Protein AF-A0A969LGE0-F1 (afdb_monomer)

Structure (mmCIF, N/CA/C/O backbone):
data_AF-A0A969LGE0-F1
#
_entry.id   AF-A0A969LGE0-F1
#
loop_
_atom_site.group_PDB
_atom_site.id
_atom_site.type_symbol
_atom_site.label_atom_id
_atom_site.label_alt_id
_atom_site.label_comp_id
_atom_site.label_asym_id
_atom_site.label_entity_id
_atom_site.label_seq_id
_atom_site.pdbx_PDB_ins_code
_atom_site.Cartn_x
_atom_site.Cartn_y
_atom_site.Cartn_z
_atom_site.occupancy
_atom_site.B_iso_or_equiv
_atom_site.auth_seq_id
_atom_site.auth_comp_id
_atom_site.auth_asym_id
_atom_site.auth_atom_id
_atom_site.p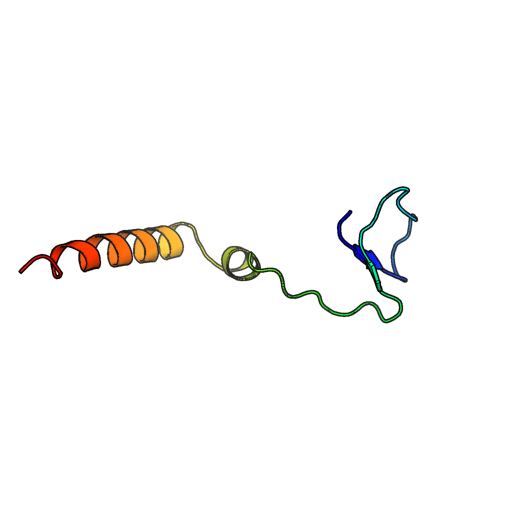dbx_PDB_model_num
ATOM 1 N N . MET A 1 1 ? 3.880 6.516 -8.863 1.00 84.38 1 MET A N 1
ATOM 2 C CA . MET A 1 1 ? 3.461 5.338 -8.062 1.00 84.38 1 MET A CA 1
ATOM 3 C C . MET A 1 1 ? 4.542 5.067 -7.029 1.00 84.38 1 MET A C 1
ATOM 5 O O . MET A 1 1 ? 5.697 5.265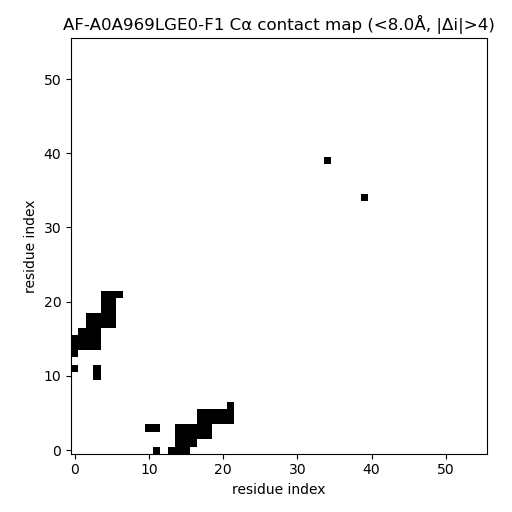 -7.363 1.00 84.38 1 MET A O 1
ATOM 9 N N . LEU A 1 2 ? 4.230 4.675 -5.790 1.00 94.94 2 LEU A N 1
ATOM 10 C CA . LEU A 1 2 ? 5.295 4.3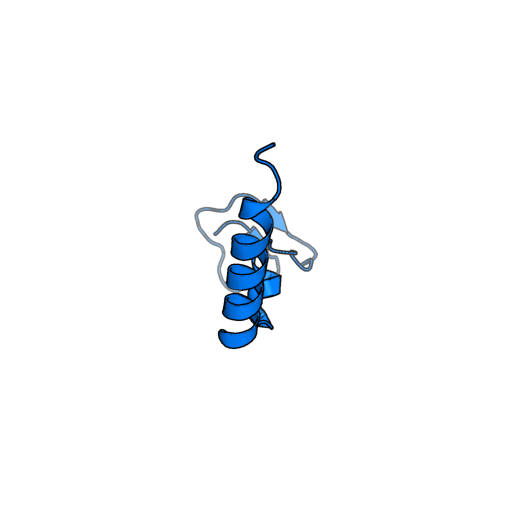45 -4.824 1.00 94.94 2 LEU A CA 1
ATOM 11 C C . LEU A 1 2 ? 5.941 2.990 -5.155 1.00 94.94 2 LEU A C 1
ATOM 13 O O . LEU A 1 2 ? 7.164 2.874 -5.170 1.00 94.94 2 LEU A O 1
ATOM 17 N N . TRP A 1 3 ? 5.127 2.010 -5.549 1.00 96.56 3 TRP A N 1
ATOM 18 C CA . TRP A 1 3 ? 5.578 0.666 -5.905 1.00 96.56 3 TRP A CA 1
ATOM 19 C C . TRP A 1 3 ? 5.169 0.296 -7.330 1.00 96.56 3 TRP A C 1
ATOM 21 O O . TRP A 1 3 ? 4.057 0.600 -7.759 1.00 96.56 3 TRP A O 1
ATOM 31 N N . TYR A 1 4 ? 6.068 -0.379 -8.041 1.00 97.62 4 TYR A N 1
ATOM 32 C CA . TYR A 1 4 ? 5.812 -1.053 -9.315 1.00 97.62 4 TYR A CA 1
ATOM 33 C C . TYR A 1 4 ? 5.867 -2.561 -9.044 1.00 97.62 4 TYR A C 1
ATOM 35 O O . TYR A 1 4 ? 6.879 -3.054 -8.556 1.00 97.62 4 TYR A O 1
ATOM 43 N N . LYS A 1 5 ? 4.767 -3.284 -9.268 1.00 96.88 5 LYS A N 1
ATOM 44 C CA . LYS A 1 5 ? 4.672 -4.732 -9.011 1.00 96.88 5 LYS A CA 1
ATOM 45 C C . LYS A 1 5 ? 4.808 -5.519 -10.312 1.00 96.88 5 LYS A C 1
ATOM 47 O O . LYS A 1 5 ? 4.369 -5.017 -11.344 1.00 96.88 5 LYS A O 1
ATOM 52 N N . ASP A 1 6 ? 5.342 -6.733 -10.260 1.00 97.25 6 ASP A N 1
ATOM 53 C CA . ASP A 1 6 ? 5.472 -7.616 -11.431 1.00 97.25 6 ASP A CA 1
ATOM 54 C C . ASP A 1 6 ? 4.125 -7.894 -12.120 1.00 97.25 6 ASP A C 1
ATOM 56 O O . ASP A 1 6 ? 4.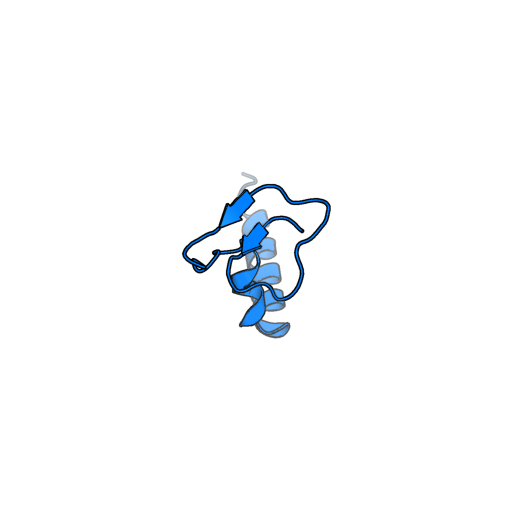027 -7.896 -13.342 1.00 97.25 6 ASP A O 1
ATOM 60 N N . CYS A 1 7 ? 3.042 -7.976 -11.344 1.00 96.12 7 CYS A N 1
ATOM 61 C CA . CYS A 1 7 ? 1.687 -8.131 -11.872 1.00 96.12 7 CYS A CA 1
ATOM 62 C C . CYS A 1 7 ? 1.087 -6.862 -12.515 1.00 96.12 7 CYS A C 1
ATOM 64 O O . CYS A 1 7 ? -0.071 -6.881 -12.938 1.00 96.1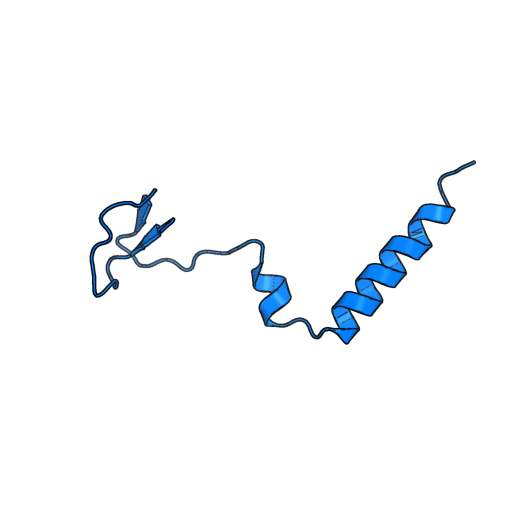2 7 CYS A O 1
ATOM 66 N N . SER A 1 8 ? 1.816 -5.740 -12.570 1.00 96.50 8 SER A N 1
ATOM 67 C CA . SER A 1 8 ? 1.293 -4.492 -13.140 1.00 96.50 8 SER A CA 1
ATOM 68 C C . SER A 1 8 ? 1.164 -4.604 -14.658 1.00 96.50 8 SER A C 1
ATOM 70 O O . SER A 1 8 ? 2.127 -4.903 -15.355 1.00 96.50 8 SER A O 1
ATOM 72 N N . VAL A 1 9 ? -0.012 -4.271 -15.189 1.00 97.25 9 VAL A N 1
ATOM 73 C CA . VAL A 1 9 ? -0.278 -4.296 -16.642 1.00 97.25 9 VAL A CA 1
ATOM 74 C C . VAL A 1 9 ? 0.501 -3.211 -17.398 1.00 97.25 9 VAL A C 1
ATOM 76 O O . VAL A 1 9 ? 0.800 -3.360 -18.579 1.00 97.25 9 VAL A O 1
ATOM 79 N N . VAL A 1 10 ? 0.838 -2.110 -16.723 1.00 96.81 10 VAL A N 1
ATOM 80 C CA . VAL A 1 10 ? 1.573 -0.980 -17.300 1.00 96.81 10 VAL A CA 1
ATOM 81 C C . VAL A 1 10 ? 2.761 -0.649 -16.410 1.00 96.81 10 VAL A C 1
ATOM 83 O O . VAL A 1 10 ? 2.615 -0.512 -15.193 1.00 96.81 10 VAL A O 1
ATOM 86 N N . LYS A 1 11 ? 3.933 -0.476 -17.026 1.00 97.06 11 LYS A N 1
ATOM 87 C CA . LYS A 1 11 ? 5.129 0.026 -16.349 1.00 97.06 11 LYS A CA 1
ATOM 88 C C . LYS A 1 11 ? 5.017 1.549 -16.179 1.00 97.06 11 LYS A C 1
ATOM 90 O O . LYS A 1 11 ? 4.963 2.245 -17.190 1.00 97.06 11 LYS A O 1
ATOM 95 N N . PRO A 1 12 ? 5.006 2.084 -14.945 1.00 96.75 12 PRO A N 1
ATOM 96 C CA . PRO A 1 12 ? 5.018 3.526 -14.728 1.00 96.75 12 PRO A CA 1
ATOM 97 C C . PRO A 1 12 ? 6.400 4.116 -15.042 1.00 96.75 12 PRO A C 1
ATOM 99 O O . PRO A 1 12 ? 7.422 3.493 -14.749 1.00 96.75 12 PRO A O 1
ATOM 102 N N . ASP A 1 13 ? 6.438 5.349 -15.553 1.00 97.75 13 ASP A N 1
ATOM 103 C CA . ASP A 1 13 ? 7.694 6.067 -15.831 1.00 97.75 13 ASP A CA 1
ATOM 104 C C . ASP A 1 13 ? 8.481 6.405 -14.554 1.00 97.75 13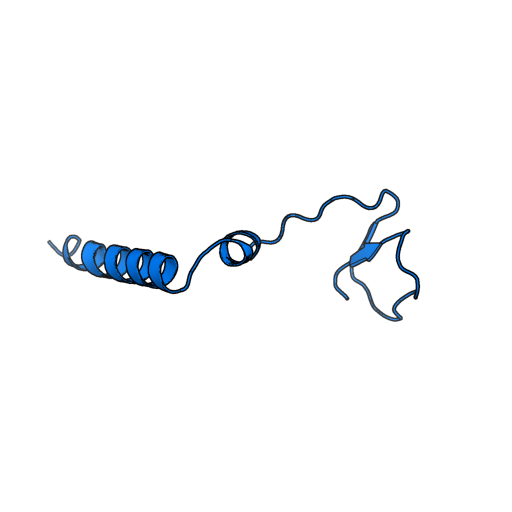 ASP A C 1
ATOM 106 O O . ASP A 1 13 ? 9.709 6.468 -14.571 1.00 97.75 13 ASP A O 1
ATOM 110 N N . TYR A 1 14 ? 7.778 6.574 -13.426 1.00 97.81 14 TYR A N 1
ATOM 111 C CA . TYR A 1 14 ? 8.368 6.897 -12.127 1.00 97.81 14 TYR A CA 1
ATOM 112 C C . TYR A 1 14 ? 7.791 6.028 -11.001 1.00 97.81 14 TYR A C 1
ATOM 114 O O . TYR A 1 14 ? 6.575 6.014 -10.746 1.00 97.81 14 TYR A O 1
ATOM 122 N N . TYR A 1 15 ? 8.689 5.345 -10.288 1.00 97.44 15 TYR A N 1
ATOM 123 C CA . TYR A 1 15 ? 8.399 4.558 -9.092 1.00 97.44 15 TYR A CA 1
ATOM 124 C C . TYR A 1 15 ? 9.584 4.551 -8.120 1.00 97.44 15 TYR A C 1
ATOM 126 O O . TYR A 1 15 ? 10.718 4.789 -8.528 1.00 97.44 15 TYR A O 1
ATOM 134 N N . VAL A 1 16 ? 9.325 4.284 -6.835 1.00 97.38 16 VAL A N 1
ATOM 135 C CA . VAL A 1 16 ? 10.384 4.229 -5.809 1.00 97.38 16 VAL A CA 1
ATOM 136 C C . VAL A 1 16 ? 10.993 2.831 -5.732 1.00 97.38 16 VAL A C 1
ATOM 138 O O . VAL A 1 16 ? 12.211 2.687 -5.665 1.00 97.38 16 VAL A O 1
ATOM 141 N N . THR A 1 17 ? 10.165 1.783 -5.764 1.00 96.81 17 THR A N 1
ATOM 142 C CA . THR A 1 17 ? 10.634 0.395 -5.624 1.00 96.81 1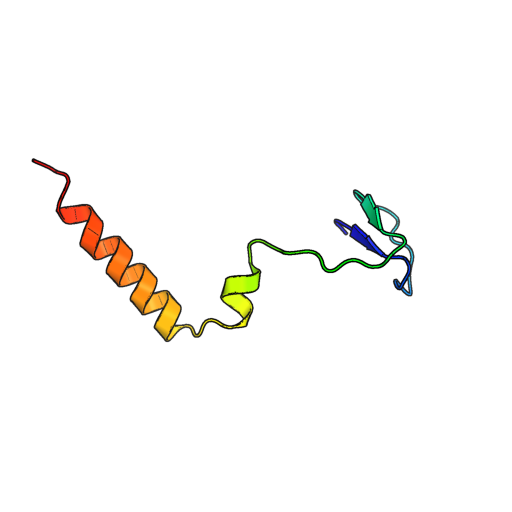7 THR A CA 1
ATOM 143 C C . THR A 1 17 ? 9.900 -0.557 -6.567 1.00 96.81 17 THR A C 1
ATOM 145 O O . THR A 1 17 ? 8.676 -0.483 -6.694 1.00 96.81 17 THR A O 1
ATOM 148 N N . TYR A 1 18 ? 10.649 -1.455 -7.218 1.00 97.56 18 TYR A N 1
ATOM 149 C CA . TYR A 1 18 ? 10.096 -2.585 -7.969 1.00 97.56 18 TYR A CA 1
ATOM 150 C C . TYR A 1 18 ? 9.943 -3.809 -7.064 1.00 97.56 18 TYR A C 1
ATOM 152 O O . TYR A 1 18 ? 10.847 -4.104 -6.284 1.00 97.56 18 TYR A O 1
ATOM 160 N N . LEU A 1 19 ? 8.821 -4.517 -7.173 1.00 97.75 19 LEU A N 1
ATOM 161 C CA . LEU A 1 19 ? 8.477 -5.659 -6.333 1.00 97.75 19 LEU A CA 1
ATOM 162 C C . LEU A 1 19 ? 8.202 -6.903 -7.202 1.00 97.75 19 LEU A C 1
ATOM 164 O O . LEU A 1 19 ? 7.082 -7.038 -7.708 1.00 97.75 19 LEU A O 1
ATOM 168 N N . PRO A 1 20 ? 9.193 -7.804 -7.370 1.00 96.88 20 PRO A N 1
ATOM 169 C CA . PRO A 1 20 ? 9.086 -8.953 -8.272 1.00 96.88 20 PRO A CA 1
ATOM 170 C C . PRO A 1 20 ? 8.083 -10.014 -7.788 1.00 96.88 20 PRO A C 1
ATOM 172 O O . PRO A 1 20 ? 7.346 -10.573 -8.587 1.00 96.88 20 PRO A O 1
ATOM 175 N N . ASP A 1 21 ? 7.985 -10.242 -6.476 1.00 97.44 21 ASP A N 1
ATOM 176 C CA . ASP A 1 21 ? 7.153 -11.323 -5.915 1.00 97.44 21 ASP A CA 1
ATOM 177 C C . ASP A 1 21 ? 5.726 -10.884 -5.552 1.00 97.44 21 ASP A C 1
ATOM 179 O O . ASP A 1 21 ? 4.985 -11.612 -4.896 1.00 97.44 21 ASP A O 1
ATOM 183 N N . ASN A 1 22 ? 5.327 -9.672 -5.950 1.00 94.06 22 ASN A N 1
ATOM 184 C CA . ASN A 1 22 ? 4.002 -9.107 -5.677 1.00 94.06 22 ASN A CA 1
ATOM 185 C C . ASN A 1 22 ? 3.559 -9.186 -4.194 1.00 94.06 22 ASN A C 1
ATOM 187 O O . ASN A 1 22 ? 2.410 -9.553 -3.930 1.00 94.06 22 ASN A O 1
ATOM 191 N N . PRO A 1 23 ? 4.404 -8.809 -3.212 1.00 96.50 23 PRO A N 1
ATOM 192 C CA . PRO A 1 23 ? 4.039 -8.915 -1.808 1.00 96.50 23 PRO A CA 1
ATOM 193 C C . PRO A 1 23 ? 2.825 -8.035 -1.476 1.00 96.50 23 PRO A C 1
ATOM 195 O O . PRO A 1 23 ? 2.549 -7.014 -2.133 1.00 96.50 23 PRO A O 1
ATOM 198 N N . TRP A 1 24 ? 2.110 -8.419 -0.417 1.00 94.50 24 TRP A N 1
ATOM 199 C CA . TRP A 1 24 ? 1.168 -7.522 0.242 1.00 94.50 24 TRP A CA 1
ATOM 200 C C . TRP A 1 24 ? 1.938 -6.353 0.864 1.00 94.50 24 TRP A C 1
ATOM 202 O O . TRP A 1 24 ? 2.994 -6.550 1.464 1.00 94.50 24 TRP A O 1
ATOM 212 N N . ILE A 1 25 ? 1.439 -5.130 0.685 1.00 94.44 25 ILE A N 1
ATOM 213 C CA . ILE A 1 25 ? 2.109 -3.924 1.177 1.00 94.44 25 ILE A CA 1
ATOM 214 C C . ILE A 1 25 ? 1.227 -3.320 2.256 1.00 94.44 25 ILE A C 1
ATOM 216 O O . ILE A 1 25 ? 0.309 -2.577 1.927 1.00 94.44 25 ILE A O 1
ATOM 220 N N . HIS A 1 26 ? 1.556 -3.606 3.514 1.00 94.12 26 HIS A N 1
ATOM 221 C CA . HIS A 1 26 ? 0.845 -3.043 4.655 1.00 94.12 26 HIS A CA 1
ATOM 222 C C . HIS A 1 26 ? 0.950 -1.516 4.675 1.00 94.12 26 HIS A C 1
ATOM 224 O O . HIS A 1 26 ? 2.027 -0.967 4.924 1.00 94.12 26 HIS A O 1
ATOM 230 N N . GLN A 1 27 ? -0.154 -0.829 4.380 1.00 93.69 27 GLN A N 1
ATOM 231 C CA . GLN A 1 27 ? -0.224 0.631 4.454 1.00 93.69 27 GLN A CA 1
ATOM 232 C C . GLN A 1 27 ? -0.684 1.092 5.841 1.00 93.69 27 GLN A C 1
ATOM 234 O O . GLN A 1 27 ? -1.558 0.473 6.446 1.00 93.69 27 GLN A O 1
ATOM 239 N N . PRO A 1 28 ? -0.207 2.253 6.322 1.00 93.19 28 PRO A N 1
ATOM 240 C CA . PRO A 1 28 ? -0.677 2.828 7.585 1.00 93.19 28 PRO A CA 1
ATOM 241 C C . PRO A 1 28 ? -2.168 3.214 7.568 1.00 93.19 28 PRO A C 1
ATOM 243 O O . PRO A 1 28 ? -2.738 3.490 8.619 1.00 93.19 28 PRO A O 1
ATOM 246 N N . PHE A 1 29 ? -2.807 3.238 6.394 1.00 93.06 29 PHE A N 1
ATOM 247 C CA . PHE A 1 29 ? -4.216 3.596 6.221 1.00 93.06 29 PHE A CA 1
ATOM 248 C C . PHE A 1 29 ? -5.168 2.390 6.200 1.00 93.06 29 PHE A C 1
ATOM 250 O O . PHE A 1 29 ? -6.376 2.608 6.194 1.00 93.06 29 PHE A O 1
ATOM 257 N N . GLU A 1 30 ? -4.662 1.148 6.218 1.00 94.38 30 GLU A N 1
ATOM 258 C CA . GLU A 1 30 ? -5.485 -0.079 6.135 1.00 94.38 30 GLU A CA 1
ATOM 259 C C . GLU A 1 30 ? -6.563 -0.142 7.223 1.00 94.38 30 GLU A C 1
ATOM 261 O O . GLU A 1 30 ? -7.669 -0.619 6.991 1.00 94.38 30 GLU A O 1
ATOM 266 N N . TYR A 1 31 ? -6.284 0.421 8.402 1.00 91.00 31 TYR A N 1
ATOM 267 C CA . TYR A 1 31 ? -7.258 0.524 9.489 1.00 91.00 31 TYR A CA 1
ATOM 268 C C . TYR A 1 31 ? -8.564 1.216 9.062 1.00 91.00 31 TYR A C 1
ATOM 270 O O . TYR A 1 31 ? -9.648 0.811 9.480 1.00 91.00 31 TYR A O 1
ATOM 278 N N . TYR A 1 32 ? -8.477 2.242 8.212 1.00 92.88 32 TYR A N 1
ATOM 279 C CA . TYR A 1 32 ? -9.645 3.009 7.785 1.00 92.88 32 TYR A CA 1
ATOM 280 C C . TYR A 1 32 ? -10.497 2.285 6.736 1.00 92.88 32 TYR A C 1
ATOM 282 O O . TYR A 1 32 ? -11.636 2.688 6.524 1.00 92.88 32 TYR A O 1
ATOM 290 N N . GLU A 1 33 ? -9.993 1.224 6.098 1.00 93.50 33 GLU A N 1
ATOM 291 C CA . GLU A 1 33 ? -10.758 0.457 5.102 1.00 93.50 33 GLU A CA 1
ATOM 292 C C . GLU A 1 33 ? -11.924 -0.314 5.732 1.00 93.50 33 GLU A C 1
ATOM 294 O O . GLU A 1 33 ? -12.950 -0.542 5.090 1.00 93.50 33 GLU A O 1
ATOM 299 N N . HIS A 1 34 ? -11.778 -0.695 7.002 1.00 91.81 34 HIS A N 1
ATOM 300 C CA . HIS A 1 34 ? -12.778 -1.457 7.750 1.00 91.81 34 HIS A CA 1
ATOM 301 C C . HIS A 1 34 ? -13.506 -0.633 8.813 1.00 91.81 34 HIS A C 1
ATOM 303 O O . HIS A 1 34 ? -14.483 -1.113 9.384 1.00 91.81 34 HIS A O 1
ATOM 309 N N . ALA A 1 35 ? -13.052 0.591 9.081 1.00 93.56 35 ALA A N 1
ATOM 310 C CA . ALA A 1 35 ? -13.638 1.444 10.102 1.00 93.56 35 ALA A CA 1
ATOM 311 C C . ALA A 1 35 ? -14.835 2.237 9.556 1.00 93.56 35 ALA A C 1
ATOM 313 O O . ALA A 1 35 ? -14.757 2.907 8.523 1.00 93.56 35 ALA A O 1
ATOM 314 N N . SER A 1 36 ? -15.945 2.224 10.289 1.00 95.44 36 SER A N 1
ATOM 315 C CA . SER A 1 36 ? -17.088 3.087 10.003 1.00 95.44 36 SER A CA 1
ATOM 316 C C . SER A 1 36 ? -16.856 4.517 10.518 1.00 95.44 36 SER A C 1
ATOM 318 O O . SER A 1 36 ? -16.155 4.725 11.516 1.00 95.44 36 SER A O 1
ATOM 320 N N . PRO A 1 37 ? -17.513 5.533 9.923 1.00 95.00 37 PRO A N 1
ATOM 321 C CA . PRO A 1 37 ? -17.441 6.902 10.434 1.00 95.00 37 PRO A CA 1
ATOM 322 C C . PRO A 1 37 ? -17.839 7.030 11.914 1.00 95.00 37 PRO A C 1
ATOM 324 O O . PRO A 1 37 ? -17.278 7.857 12.629 1.00 95.00 37 PRO A O 1
ATOM 327 N N . ALA A 1 38 ? -18.781 6.205 12.387 1.00 96.06 38 ALA A N 1
ATOM 328 C CA . ALA A 1 38 ? -19.232 6.211 13.778 1.00 96.06 38 ALA A CA 1
ATOM 329 C C . ALA A 1 38 ? -18.151 5.702 14.747 1.00 96.06 38 ALA A C 1
ATOM 331 O O . ALA A 1 38 ? -17.941 6.311 15.796 1.00 96.06 38 ALA A O 1
ATOM 332 N N . GLU A 1 39 ? -17.435 4.632 14.391 1.00 95.62 39 GLU A N 1
ATOM 333 C CA . GLU A 1 39 ? -16.327 4.090 15.193 1.00 95.62 39 GLU A CA 1
ATOM 334 C C . GLU A 1 39 ? -15.161 5.076 15.267 1.00 95.62 39 GLU A C 1
ATOM 336 O O . GLU A 1 39 ? -14.634 5.336 16.350 1.00 95.62 39 GLU A O 1
ATOM 341 N N . ILE A 1 40 ? -14.813 5.698 14.136 1.00 94.75 40 ILE A N 1
ATOM 342 C CA . ILE A 1 40 ? -13.773 6.732 14.084 1.00 94.75 40 ILE A CA 1
ATOM 343 C C . ILE A 1 40 ? -14.180 7.938 14.944 1.00 94.75 40 ILE A C 1
ATOM 345 O O . ILE A 1 40 ? -13.370 8.442 15.724 1.00 94.75 40 ILE A O 1
ATOM 349 N N . ALA A 1 41 ? -15.437 8.390 14.856 1.00 94.81 41 ALA A N 1
ATOM 350 C CA . ALA A 1 41 ? -15.940 9.492 15.675 1.00 94.81 41 ALA A CA 1
ATOM 351 C C . ALA A 1 41 ? -15.923 9.154 17.176 1.00 94.81 41 ALA A C 1
ATOM 353 O O . ALA A 1 41 ? -15.547 9.996 17.994 1.00 94.81 41 ALA A O 1
ATOM 354 N N . ALA A 1 42 ? -16.284 7.924 17.552 1.00 95.25 42 ALA A N 1
ATOM 355 C CA . ALA A 1 42 ? -16.202 7.454 18.932 1.00 95.25 42 ALA A CA 1
ATOM 356 C C . ALA A 1 42 ? -14.748 7.434 19.437 1.00 95.25 42 ALA A C 1
ATOM 358 O O . ALA A 1 42 ? -14.467 7.973 20.510 1.00 95.25 42 ALA A O 1
ATOM 359 N N . GLN A 1 43 ? -13.814 6.899 18.641 1.00 92.19 43 GLN A N 1
ATOM 360 C CA . GLN A 1 43 ? -12.383 6.894 18.952 1.00 92.19 43 GLN A CA 1
ATOM 361 C C . GLN A 1 43 ? -11.847 8.322 19.129 1.00 92.19 43 GLN A C 1
ATOM 363 O O . GLN A 1 43 ? -11.211 8.618 20.141 1.00 92.19 43 GLN A O 1
ATOM 368 N N . TYR A 1 44 ? -12.166 9.229 18.205 1.00 93.69 44 TYR A N 1
ATOM 369 C CA . TYR A 1 44 ? -11.7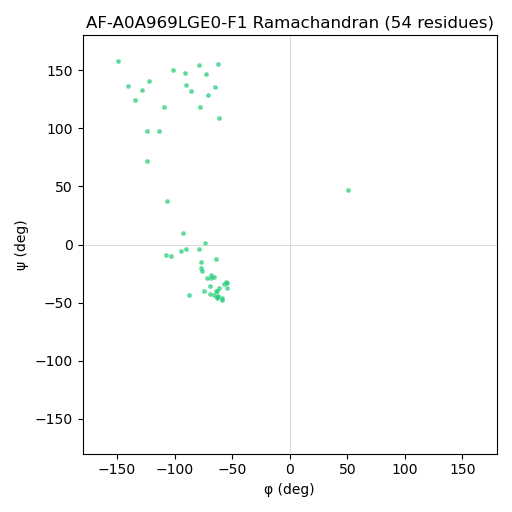68 10.634 18.286 1.00 93.69 44 TYR A CA 1
ATOM 370 C C . TYR A 1 44 ? -12.295 11.315 19.559 1.00 93.69 44 TYR A C 1
ATOM 372 O O . TYR A 1 44 ? -11.541 11.972 20.279 1.00 93.69 44 TYR A O 1
ATOM 380 N N . ASN A 1 45 ? -13.576 11.114 19.880 1.00 94.25 45 ASN A N 1
ATOM 381 C CA . ASN A 1 45 ? -14.184 11.673 21.086 1.00 94.25 45 ASN A CA 1
ATOM 382 C C . ASN A 1 45 ? -13.551 11.107 22.367 1.00 94.25 45 ASN A C 1
ATOM 384 O O . ASN A 1 45 ? -13.296 11.873 23.298 1.00 94.25 45 ASN A O 1
ATOM 388 N N . SER A 1 46 ? -13.242 9.805 22.397 1.00 91.31 46 SER A N 1
ATOM 389 C CA . SER A 1 46 ? -12.549 9.175 23.529 1.00 91.31 46 SER A CA 1
ATOM 390 C C . SER A 1 46 ? -11.137 9.741 23.735 1.00 91.31 46 SER A C 1
ATOM 392 O O . SER A 1 46 ? -10.793 10.139 24.850 1.00 91.31 46 SER A O 1
ATOM 394 N N . ALA A 1 47 ? -10.356 9.901 22.660 1.00 88.69 47 ALA A N 1
ATOM 395 C CA . ALA A 1 47 ? -9.017 10.488 22.711 1.00 88.69 47 ALA A CA 1
ATOM 396 C C . ALA A 1 47 ? -9.045 11.938 23.226 1.00 88.69 47 ALA A C 1
ATOM 398 O O . ALA A 1 47 ? -8.187 12.347 24.009 1.00 88.69 47 ALA A O 1
ATOM 399 N N . ARG A 1 48 ? -10.079 12.700 22.848 1.00 85.38 48 ARG A N 1
ATOM 400 C CA . ARG A 1 48 ? -10.285 14.083 23.300 1.00 85.38 48 ARG A CA 1
ATOM 401 C C . ARG A 1 48 ? -10.712 14.184 24.767 1.00 85.38 48 ARG A C 1
ATOM 403 O O . ARG A 1 48 ? -10.427 15.184 25.417 1.00 85.38 48 ARG A O 1
ATOM 410 N N . SER A 1 49 ? -11.403 13.174 25.297 1.00 77.44 49 SER A N 1
ATOM 411 C CA . SER A 1 49 ? -11.787 13.135 26.715 1.00 77.44 49 SER A CA 1
ATOM 412 C C . SER A 1 49 ? -10.635 12.763 27.659 1.00 77.44 49 SER A C 1
ATOM 414 O O . SER A 1 49 ? -10.672 13.146 28.825 1.00 77.44 49 SER A O 1
ATOM 416 N N . GLY A 1 50 ? -9.592 12.082 27.165 1.00 62.84 50 GLY A N 1
ATOM 417 C CA . GLY A 1 50 ? -8.410 11.709 27.956 1.00 62.84 50 GLY A CA 1
ATOM 418 C C . GLY A 1 50 ? -7.414 12.850 28.197 1.00 62.84 50 GLY A C 1
ATOM 419 O O . GLY A 1 50 ? -6.652 12.808 29.154 1.00 62.84 50 GLY A O 1
ATOM 420 N N . THR A 1 51 ? -7.450 13.912 27.389 1.00 57.94 51 THR A N 1
ATOM 421 C CA . THR A 1 51 ? -6.493 15.034 27.461 1.00 57.94 51 THR A CA 1
ATOM 422 C C . THR A 1 51 ? -6.786 16.039 28.585 1.00 57.94 51 THR A C 1
ATOM 424 O O . THR A 1 51 ? -6.011 16.966 28.794 1.00 57.94 51 THR A O 1
ATOM 427 N N . ALA A 1 52 ? -7.887 15.872 29.327 1.00 55.19 52 ALA A N 1
ATOM 428 C CA . ALA A 1 52 ? -8.263 16.753 30.437 1.00 55.19 52 ALA A CA 1
ATOM 429 C C . ALA A 1 52 ? -7.707 16.317 31.812 1.00 55.19 52 ALA A C 1
ATOM 431 O O . ALA A 1 52 ? -7.930 17.019 32.795 1.00 55.19 52 ALA A O 1
ATOM 432 N N . ALA A 1 53 ? -7.015 15.172 31.908 1.00 54.84 53 ALA A N 1
ATOM 433 C CA . ALA A 1 53 ? -6.579 14.594 33.187 1.00 54.84 53 ALA A CA 1
ATOM 434 C C . ALA A 1 53 ? -5.084 14.791 33.524 1.00 54.84 53 ALA A C 1
ATOM 436 O O . ALA A 1 53 ? -4.695 14.549 34.663 1.00 54.84 53 ALA A O 1
ATOM 437 N N . GLU A 1 54 ? -4.255 15.269 32.591 1.00 52.34 54 GLU A N 1
ATOM 438 C CA . GLU A 1 54 ? -2.798 15.448 32.779 1.00 52.34 54 GLU A CA 1
ATOM 439 C C . GLU A 1 54 ? -2.381 16.922 32.929 1.00 52.34 54 GLU A C 1
ATOM 441 O O . GLU A 1 54 ? -1.326 17.355 32.472 1.00 52.34 54 GLU A O 1
ATOM 446 N N . SER A 1 55 ? -3.209 17.717 33.605 1.00 50.84 55 SER A N 1
ATOM 447 C CA . SER A 1 55 ? -2.825 19.040 34.103 1.00 50.84 55 SER A CA 1
ATOM 448 C C .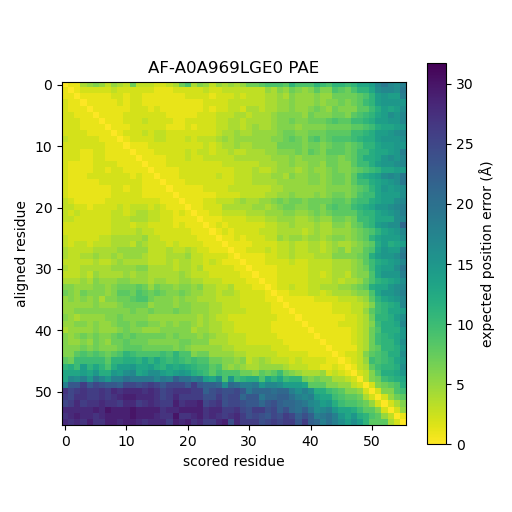 SER A 1 55 ? -3.060 19.114 35.610 1.00 50.84 55 SER A C 1
ATOM 450 O O . SER A 1 55 ? -4.009 19.753 36.073 1.00 50.84 55 SER A O 1
ATOM 452 N N . ARG A 1 56 ? -2.219 18.422 36.382 1.00 39.50 56 ARG A N 1
ATOM 453 C CA . ARG A 1 56 ? -2.021 18.700 37.804 1.00 39.50 56 ARG A CA 1
ATOM 454 C C . ARG A 1 56 ? -0.604 18.360 38.236 1.00 39.50 56 ARG A C 1
ATOM 456 O O . ARG A 1 56 ? -0.111 17.297 37.808 1.00 39.50 56 ARG A O 1
#

Solvent-accessible surface area (backbone atoms only — not comparable to full-atom values): 3773 Å² total; per-residue (Å²): 89,68,64,43,43,61,84,49,93,66,87,70,97,54,60,78,44,79,36,77,83,56,72,86,77,92,54,94,60,58,69,61,78,78,53,51,74,66,58,52,50,50,51,52,52,52,60,63,62,59,70,75,73,81,82,126

Foldseek 3Di:
DAEDECPDPDDDPDYNYYHDVRDDDDDPCVVVVPDDPVNVVVVVVVVVVVVVPPDD

pLDDT: mean 89.27, std 14.23, range [39.5, 97.81]

Sequence (56 aa):
MLWYKDCSVVKPDYYVTYLPDNPWIHQPFEYYEHASPAEIAAQYNSARSGTAAESR

Radius of gyration: 19.33 Å; Cα contacts (8 Å, |Δi|>4): 31; chains: 1; bounding box: 30×30×55 Å

Secondary structure (DSSP, 8-state):
--EEETT-SS--S--SEEETT------TTTHHHH--HHHHHHHHHHHHHHTTSS--

Mean predicted aligned error: 7.08 Å